Protein AF-A0A2M6UED3-F1 (afdb_monomer_lite)

pLDDT: mean 91.48, std 9.86, range [51.5, 97.94]

Foldseek 3Di:
DDWDDDPRWTKDWDADVVVGFIKIWTDDPPDDIDIDTHRDRVVNVVVVNVVVVVVVVVVVVD

Secondary structure (DSSP, 8-state):
---EEETTEEEEEEEEETTEEEEEEEEETTEEEEEEEESSHHHHHHHHHHHHHHHHHHHHT-

Organism: NCBI:txid709803

Sequence (62 aa):
MMAHEHRGIEYMVVQTINPPGWKWSFERHGRSPRTGIAVNRAEAVAAVRRAIDILLREQQHQ

Radius of gyration: 11.91 Å; chains: 1; bounding box: 24×20×35 Å

Structure (mmCIF, N/CA/C/O backbone):
data_AF-A0A2M6UED3-F1
#
_entry.id   AF-A0A2M6UED3-F1
#
loop_
_atom_site.group_PDB
_atom_site.id
_atom_site.type_symbol
_atom_site.label_atom_id
_atom_site.label_alt_id
_atom_site.label_comp_id
_atom_site.label_asym_id
_atom_site.label_entity_id
_atom_site.label_seq_id
_atom_site.pdbx_PDB_ins_code
_atom_site.Cartn_x
_atom_site.Cartn_y
_atom_site.Cartn_z
_atom_site.occupancy
_atom_site.B_iso_or_equiv
_atom_site.auth_seq_id
_atom_site.auth_comp_id
_atom_site.auth_asym_id
_atom_site.auth_atom_id
_atom_site.pdbx_PDB_model_num
ATOM 1 N N . MET A 1 1 ? -9.133 -2.874 -14.687 1.00 51.50 1 MET A N 1
ATOM 2 C CA . MET A 1 1 ? -8.337 -2.560 -13.481 1.00 51.50 1 MET A CA 1
ATOM 3 C C . MET A 1 1 ? -8.590 -3.695 -12.501 1.00 51.50 1 MET A C 1
ATOM 5 O O . MET A 1 1 ? -9.748 -3.912 -12.183 1.00 51.50 1 MET A O 1
ATOM 9 N N . MET A 1 2 ? -7.591 -4.510 -12.145 1.00 56.16 2 MET A N 1
ATOM 10 C CA . MET A 1 2 ? -7.819 -5.595 -11.178 1.00 56.16 2 MET A CA 1
ATOM 11 C C . MET A 1 2 ? -7.743 -5.006 -9.771 1.00 56.16 2 MET A C 1
ATOM 13 O O . MET A 1 2 ? -6.666 -4.600 -9.340 1.00 56.16 2 MET A O 1
ATOM 17 N N . ALA A 1 3 ? -8.890 -4.896 -9.105 1.00 67.25 3 ALA A N 1
ATOM 18 C CA . ALA A 1 3 ? -8.951 -4.533 -7.697 1.00 67.25 3 ALA A CA 1
ATOM 19 C C . ALA A 1 3 ? -8.385 -5.698 -6.879 1.00 67.25 3 ALA A C 1
ATOM 21 O O . ALA A 1 3 ? -8.796 -6.847 -7.052 1.00 67.25 3 ALA A O 1
ATOM 22 N N . HIS A 1 4 ? -7.392 -5.414 -6.043 1.00 89.19 4 HIS A N 1
ATOM 23 C CA . HIS A 1 4 ? -6.875 -6.383 -5.094 1.00 89.19 4 HIS A CA 1
ATOM 24 C C . HIS A 1 4 ? -7.469 -6.093 -3.719 1.00 89.19 4 HIS A C 1
ATOM 26 O O . HIS A 1 4 ? -7.692 -4.939 -3.376 1.00 89.19 4 HIS A O 1
ATOM 32 N N . GLU A 1 5 ? -7.709 -7.130 -2.927 1.00 94.94 5 GLU A N 1
ATOM 33 C CA . GLU A 1 5 ? -8.314 -7.011 -1.601 1.00 94.94 5 GLU A CA 1
ATOM 34 C C . GLU A 1 5 ? -7.452 -7.737 -0.563 1.00 94.94 5 GLU A C 1
ATOM 36 O O . GLU A 1 5 ? -6.751 -8.713 -0.868 1.00 94.94 5 GLU A O 1
ATOM 41 N N . HIS A 1 6 ? -7.419 -7.184 0.649 1.00 96.25 6 HIS A N 1
ATOM 42 C CA . HIS A 1 6 ? -6.854 -7.838 1.824 1.00 96.25 6 HIS A CA 1
ATOM 43 C C . HIS A 1 6 ? -7.605 -7.400 3.084 1.00 96.25 6 HIS A C 1
ATOM 45 O O . HIS A 1 6 ? -7.571 -6.227 3.451 1.00 96.25 6 HIS A O 1
ATOM 51 N N . ARG A 1 7 ? -8.246 -8.358 3.765 1.00 94.44 7 ARG A N 1
ATOM 52 C CA . ARG A 1 7 ? -9.020 -8.159 5.005 1.00 94.44 7 ARG A CA 1
ATOM 53 C C . ARG A 1 7 ? -10.139 -7.115 4.882 1.00 94.44 7 ARG A C 1
ATOM 55 O O . ARG A 1 7 ? -10.348 -6.310 5.784 1.00 94.44 7 ARG A O 1
ATOM 62 N N . GLY A 1 8 ? -10.853 -7.138 3.764 1.00 93.69 8 GLY A N 1
ATOM 63 C CA . GLY A 1 8 ? -11.962 -6.242 3.450 1.00 93.69 8 GLY A CA 1
ATOM 64 C C . GLY A 1 8 ? -11.537 -4.856 2.969 1.00 93.69 8 GLY A C 1
ATOM 65 O O . GLY A 1 8 ? -12.398 -4.003 2.779 1.00 93.69 8 GLY A O 1
ATOM 66 N N . ILE A 1 9 ? -10.236 -4.611 2.772 1.00 94.75 9 ILE A N 1
ATOM 67 C CA . ILE A 1 9 ? -9.721 -3.339 2.258 1.00 94.75 9 ILE A CA 1
ATOM 68 C C . ILE A 1 9 ? -9.191 -3.542 0.841 1.00 94.75 9 ILE A C 1
ATOM 70 O O . ILE A 1 9 ? -8.275 -4.336 0.603 1.00 94.75 9 ILE A O 1
ATOM 74 N N . GLU A 1 10 ? -9.766 -2.794 -0.097 1.00 96.31 10 GLU A N 1
ATOM 75 C CA . GLU A 1 10 ? -9.293 -2.732 -1.474 1.00 96.31 10 GLU A CA 1
ATOM 76 C C . GLU A 1 10 ? -7.999 -1.923 -1.576 1.00 96.31 10 GLU A C 1
ATOM 78 O O . GLU A 1 10 ? -7.818 -0.886 -0.933 1.00 96.31 10 GLU A O 1
ATOM 83 N N . TYR A 1 11 ? -7.089 -2.391 -2.422 1.00 96.12 11 TYR A N 1
ATOM 84 C CA . TYR A 1 11 ? -5.825 -1.734 -2.689 1.00 96.12 11 TYR A CA 1
ATOM 85 C C . TYR A 1 11 ? -5.415 -1.843 -4.156 1.00 96.12 11 TYR A C 1
ATOM 87 O O . TYR A 1 11 ? -5.828 -2.732 -4.906 1.00 96.12 11 TYR A O 1
ATOM 95 N N . MET A 1 12 ? -4.540 -0.925 -4.554 1.00 95.75 12 MET A N 1
ATOM 96 C CA . MET A 1 12 ? -3.954 -0.861 -5.884 1.00 95.75 12 MET A CA 1
ATOM 97 C C . MET A 1 12 ? -2.456 -1.127 -5.813 1.00 95.75 12 MET A C 1
ATOM 99 O O . MET A 1 12 ? -1.774 -0.688 -4.887 1.00 95.75 12 MET A O 1
ATOM 103 N N . VAL A 1 13 ? -1.945 -1.822 -6.827 1.00 95.38 13 VAL A N 1
ATOM 104 C CA . VAL A 1 13 ? -0.514 -1.993 -7.090 1.00 95.38 13 VAL A CA 1
ATOM 105 C C . VAL A 1 13 ? -0.291 -1.701 -8.566 1.00 95.38 13 VAL A C 1
ATOM 107 O O . VAL A 1 13 ? -0.825 -2.401 -9.426 1.00 95.38 13 VAL A O 1
ATOM 110 N N . VAL A 1 14 ? 0.482 -0.660 -8.857 1.00 94.62 14 VAL A N 1
ATOM 111 C CA . VAL A 1 14 ? 0.743 -0.177 -10.216 1.00 94.62 14 VAL A CA 1
ATOM 112 C C . VAL A 1 14 ? 2.243 -0.071 -10.452 1.00 94.62 14 VAL A C 1
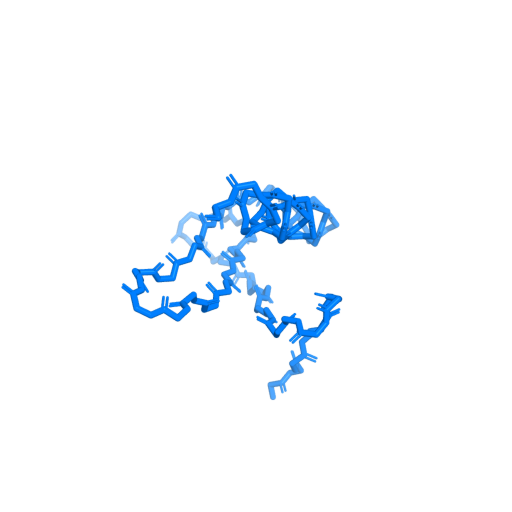ATOM 114 O O . VAL A 1 14 ? 2.991 0.396 -9.591 1.00 94.62 14 VAL A O 1
ATOM 117 N N . GLN A 1 15 ? 2.695 -0.515 -11.621 1.00 95.12 15 GLN A N 1
ATOM 118 C CA . GLN A 1 15 ? 4.077 -0.320 -12.039 1.00 95.12 15 GLN A CA 1
ATOM 119 C C . GLN A 1 15 ? 4.282 1.148 -12.427 1.00 95.12 15 GLN A C 1
ATOM 121 O O . GLN A 1 15 ? 3.473 1.723 -13.155 1.00 95.12 15 GLN A O 1
ATOM 126 N N . THR A 1 16 ? 5.362 1.751 -11.945 1.00 93.19 16 THR A N 1
ATOM 127 C CA . THR A 1 16 ? 5.780 3.105 -12.308 1.00 93.19 16 THR A CA 1
ATOM 128 C C . THR A 1 16 ? 6.993 3.034 -13.225 1.00 93.19 16 THR A C 1
ATOM 130 O O . THR A 1 16 ? 7.871 2.189 -13.049 1.00 93.19 16 THR A O 1
ATOM 133 N N . ILE A 1 17 ? 7.033 3.920 -14.219 1.00 87.88 17 ILE A N 1
ATOM 134 C CA . ILE A 1 17 ? 8.122 3.985 -15.205 1.00 87.88 17 ILE A CA 1
ATOM 135 C C . ILE A 1 17 ? 9.185 5.034 -14.853 1.00 87.88 17 ILE A C 1
ATOM 137 O O . ILE A 1 17 ? 10.329 4.895 -15.268 1.00 87.88 17 ILE A O 1
ATOM 141 N N . ASN A 1 18 ? 8.840 6.062 -14.068 1.00 82.94 18 ASN A N 1
ATOM 142 C CA . ASN A 1 18 ? 9.772 7.099 -13.626 1.00 82.94 18 ASN A CA 1
ATOM 143 C C . ASN A 1 18 ? 9.298 7.745 -12.298 1.00 82.94 18 ASN A C 1
ATOM 145 O O . ASN A 1 18 ? 8.296 8.463 -12.318 1.00 82.94 18 ASN A O 1
ATOM 149 N N . PRO A 1 19 ? 9.967 7.495 -11.155 1.00 82.62 19 PRO A N 1
ATOM 150 C CA . PRO A 1 19 ? 11.046 6.524 -10.990 1.00 82.62 19 PRO A CA 1
ATOM 151 C C . PRO A 1 19 ? 10.545 5.086 -11.231 1.00 82.62 19 PRO A C 1
ATOM 153 O O . PR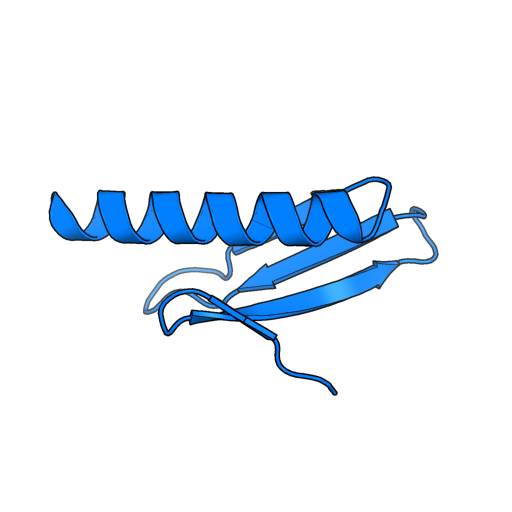O A 1 19 ? 9.367 4.790 -10.981 1.00 82.62 19 PRO A O 1
ATOM 156 N N . PRO A 1 20 ? 11.407 4.187 -11.735 1.00 89.38 20 PRO A N 1
ATOM 157 C CA . PRO A 1 20 ? 11.051 2.789 -11.916 1.00 89.38 20 PRO A CA 1
ATOM 158 C C . PRO A 1 20 ? 10.741 2.146 -10.564 1.00 89.38 20 PRO A C 1
ATOM 160 O O . PRO A 1 20 ? 11.483 2.312 -9.595 1.00 89.38 20 PRO A O 1
ATOM 163 N N . GLY A 1 21 ? 9.632 1.416 -10.495 1.00 94.56 21 GLY A N 1
ATOM 164 C CA . GLY A 1 21 ? 9.220 0.746 -9.270 1.00 94.56 21 GLY A CA 1
ATOM 165 C C . GLY A 1 21 ? 7.771 0.295 -9.303 1.00 94.56 21 GLY A C 1
ATOM 166 O O . GLY A 1 21 ? 7.129 0.219 -10.351 1.00 94.56 21 GLY A O 1
ATOM 167 N N . TRP A 1 22 ? 7.262 -0.028 -8.124 1.00 96.50 22 TRP A N 1
ATOM 168 C CA . TRP A 1 22 ? 5.895 -0.470 -7.914 1.00 96.50 22 TRP A CA 1
ATOM 169 C C . TRP A 1 22 ? 5.265 0.375 -6.825 1.00 96.50 22 TRP A C 1
ATOM 171 O O . TRP A 1 22 ? 5.620 0.262 -5.651 1.00 96.50 22 TRP A O 1
ATOM 181 N N . LYS A 1 23 ? 4.327 1.233 -7.218 1.00 95.88 23 LYS A N 1
ATOM 182 C CA . LYS A 1 23 ? 3.548 2.039 -6.287 1.00 95.88 23 LYS A CA 1
ATOM 183 C C . LYS A 1 23 ? 2.360 1.227 -5.793 1.00 95.88 23 LYS A C 1
ATOM 185 O O . LYS A 1 23 ? 1.672 0.580 -6.581 1.00 95.88 23 LYS A O 1
ATOM 190 N N . TRP A 1 24 ? 2.101 1.296 -4.496 1.00 96.56 24 TRP A N 1
ATOM 191 C CA . TRP A 1 24 ? 0.908 0.734 -3.882 1.00 96.56 24 TRP A CA 1
ATOM 192 C C . TRP A 1 24 ? 0.120 1.808 -3.138 1.00 96.56 24 TRP A C 1
ATOM 194 O O . TRP A 1 24 ? 0.691 2.796 -2.665 1.00 96.56 24 TRP A O 1
ATOM 204 N N . SER A 1 25 ? -1.194 1.624 -3.046 1.00 96.75 25 SER A N 1
ATOM 205 C CA . SER A 1 25 ? -2.085 2.536 -2.328 1.00 96.75 25 SER A CA 1
ATOM 206 C C . SER A 1 25 ? -3.363 1.853 -1.861 1.00 96.75 25 SER A C 1
ATOM 208 O O . SER A 1 25 ? -3.841 0.935 -2.522 1.00 96.75 25 SER A O 1
ATOM 210 N N . PHE A 1 26 ? -3.936 2.336 -0.762 1.00 96.38 26 PHE A N 1
ATOM 211 C CA . PHE A 1 26 ? -5.288 1.988 -0.326 1.00 96.38 26 PHE A CA 1
ATOM 212 C C . PHE A 1 26 ? -5.963 3.171 0.375 1.00 96.38 26 PHE A C 1
ATOM 214 O O . PHE A 1 26 ? -5.297 4.027 0.973 1.00 96.38 26 PHE A O 1
ATOM 221 N N . GLU A 1 27 ? -7.289 3.204 0.291 1.00 95.38 27 GLU A N 1
ATOM 222 C CA . GLU A 1 27 ? -8.118 4.260 0.865 1.00 95.38 27 GLU A CA 1
ATOM 223 C C . GLU A 1 27 ? -8.297 4.090 2.375 1.00 95.38 27 GLU A C 1
ATOM 225 O O . GLU A 1 27 ? -8.277 2.982 2.913 1.00 95.38 27 GLU A O 1
ATOM 230 N N . ARG A 1 28 ? -8.476 5.209 3.080 1.00 91.75 28 ARG A N 1
ATOM 231 C CA . ARG A 1 28 ? -8.741 5.220 4.523 1.00 91.75 28 ARG A CA 1
ATOM 232 C C . ARG A 1 28 ? -9.898 6.158 4.813 1.00 91.75 28 ARG A C 1
ATOM 234 O O . ARG A 1 28 ? -9.862 7.321 4.427 1.00 91.75 28 ARG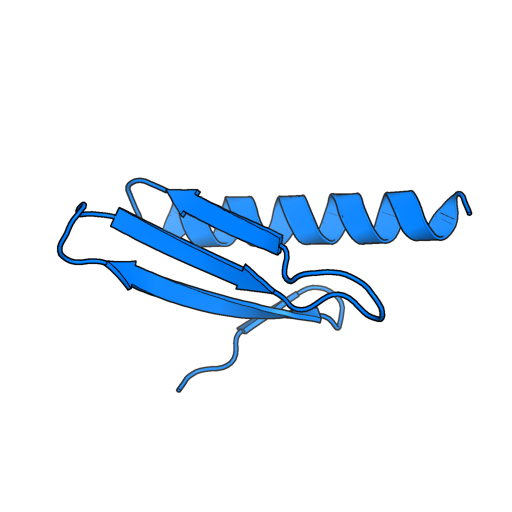 A O 1
ATOM 241 N N . HIS A 1 29 ? -10.910 5.675 5.524 1.00 86.94 29 HIS A N 1
ATOM 242 C CA . HIS A 1 29 ? -12.080 6.493 5.826 1.00 86.94 29 HIS A CA 1
ATOM 243 C C . HIS A 1 29 ? -11.693 7.733 6.652 1.00 86.94 29 HIS A C 1
ATOM 245 O O . HIS A 1 29 ? -11.040 7.616 7.69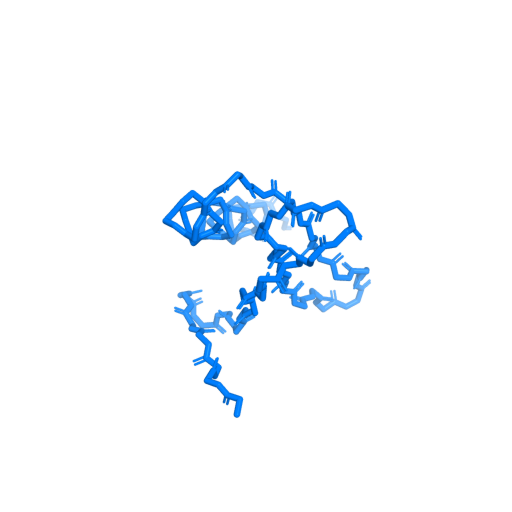0 1.00 86.94 29 HIS A O 1
ATOM 251 N N . GLY A 1 30 ? -12.052 8.924 6.162 1.00 87.88 30 GLY A N 1
ATOM 252 C CA . GLY A 1 30 ? -11.766 10.201 6.826 1.00 87.88 30 GLY A CA 1
ATOM 253 C C . GLY A 1 30 ? -10.284 10.598 6.890 1.00 87.88 30 GLY A C 1
ATOM 254 O O . GLY A 1 30 ? -9.937 11.510 7.638 1.00 87.88 30 GLY A O 1
ATOM 255 N N . ARG A 1 31 ? -9.389 9.929 6.147 1.00 90.56 31 ARG A N 1
ATOM 256 C CA . ARG A 1 31 ? -7.951 10.247 6.096 1.00 90.56 31 ARG A CA 1
ATOM 257 C C . ARG A 1 31 ? -7.439 10.196 4.663 1.00 90.56 31 ARG A C 1
ATOM 259 O O . ARG A 1 31 ? -8.044 9.579 3.797 1.00 90.56 31 ARG A O 1
ATOM 266 N N . SER A 1 32 ? -6.282 10.806 4.419 1.00 93.69 32 SER A N 1
ATOM 267 C CA . SER A 1 32 ? -5.610 10.662 3.128 1.00 93.69 32 SER A CA 1
ATOM 268 C C . SER A 1 32 ? -5.287 9.186 2.831 1.00 93.69 32 SER A C 1
ATOM 270 O O . SER A 1 32 ? -4.987 8.427 3.770 1.00 93.69 32 SER A O 1
ATOM 272 N N . PRO A 1 33 ? -5.294 8.769 1.551 1.00 95.00 33 PRO A N 1
ATOM 273 C CA . PRO A 1 33 ? -4.889 7.425 1.159 1.00 95.00 33 PRO A CA 1
ATOM 274 C C . PRO A 1 33 ? -3.490 7.108 1.687 1.00 95.00 33 PRO A C 1
ATOM 276 O O . PRO A 1 33 ? -2.612 7.977 1.732 1.00 95.00 33 PRO A O 1
ATOM 279 N N . ARG A 1 34 ? -3.256 5.861 2.098 1.00 96.25 34 ARG A N 1
ATOM 280 C CA . ARG A 1 34 ? -1.908 5.419 2.473 1.00 96.25 34 ARG A CA 1
ATOM 281 C C . ARG A 1 34 ? -1.235 4.840 1.242 1.00 96.25 34 ARG A C 1
ATOM 283 O O . ARG A 1 34 ? -1.808 3.983 0.575 1.00 96.25 34 ARG A O 1
ATOM 290 N N . THR A 1 35 ? -0.021 5.294 0.952 1.00 96.75 35 THR A N 1
ATOM 291 C CA . THR A 1 35 ? 0.716 4.899 -0.254 1.00 96.75 35 THR A CA 1
ATOM 292 C C . THR A 1 35 ? 2.168 4.559 0.051 1.00 96.75 35 THR A C 1
ATOM 294 O O . THR A 1 35 ? 2.719 5.053 1.035 1.00 96.75 35 THR A O 1
ATOM 297 N N . GLY A 1 36 ? 2.815 3.804 -0.833 1.00 95.94 36 GLY A N 1
ATOM 298 C CA . GLY A 1 36 ? 4.260 3.576 -0.804 1.00 95.94 36 GLY A CA 1
ATOM 299 C C . GLY A 1 36 ? 4.799 3.099 -2.150 1.00 95.94 36 GLY A C 1
ATOM 300 O O . GLY A 1 36 ? 4.040 2.914 -3.101 1.00 95.94 36 GLY A O 1
ATOM 301 N N . ILE A 1 37 ? 6.118 2.926 -2.231 1.00 95.88 37 ILE A N 1
ATOM 302 C CA . ILE A 1 37 ? 6.833 2.431 -3.416 1.00 95.88 37 ILE A CA 1
ATOM 303 C C . ILE A 1 37 ? 7.706 1.246 -2.988 1.00 95.88 37 ILE A C 1
ATOM 305 O O . ILE A 1 37 ? 8.246 1.251 -1.883 1.00 95.88 37 ILE A O 1
ATOM 309 N N . ALA A 1 38 ? 7.834 0.240 -3.848 1.00 96.06 38 ALA A N 1
ATOM 310 C CA . ALA A 1 38 ? 8.768 -0.873 -3.699 1.00 96.06 38 ALA A CA 1
ATOM 311 C C . ALA A 1 38 ? 9.523 -1.135 -5.010 1.00 96.06 38 ALA A C 1
ATOM 313 O O . ALA A 1 38 ? 9.091 -0.692 -6.078 1.00 96.06 38 ALA A O 1
ATOM 314 N N . VAL A 1 39 ? 10.636 -1.872 -4.946 1.00 94.38 39 VAL A N 1
ATOM 315 C CA . VAL A 1 39 ? 11.466 -2.134 -6.136 1.00 94.38 39 VAL A CA 1
ATOM 316 C C . VAL A 1 39 ? 10.854 -3.187 -7.063 1.00 94.38 39 VAL A C 1
ATOM 318 O O . VAL A 1 39 ? 11.105 -3.174 -8.266 1.00 94.38 39 VAL A O 1
ATOM 321 N N . ASN A 1 40 ? 10.000 -4.072 -6.541 1.00 95.38 40 ASN A N 1
ATOM 322 C CA . ASN A 1 40 ? 9.302 -5.095 -7.320 1.00 95.38 40 ASN A CA 1
ATOM 323 C C . ASN A 1 40 ? 7.842 -5.291 -6.860 1.00 95.38 40 ASN A C 1
ATOM 325 O O . ASN A 1 40 ? 7.428 -4.837 -5.789 1.00 95.38 40 ASN A O 1
ATOM 329 N N . ARG A 1 41 ? 7.047 -5.988 -7.685 1.00 95.19 41 ARG A N 1
ATOM 330 C CA . ARG A 1 41 ? 5.613 -6.213 -7.437 1.00 95.19 41 ARG A CA 1
ATOM 331 C C . ARG A 1 41 ? 5.353 -6.995 -6.152 1.00 95.19 41 ARG A C 1
ATOM 333 O O . ARG A 1 41 ? 4.401 -6.688 -5.441 1.00 95.19 41 ARG A O 1
ATOM 340 N N . ALA A 1 42 ? 6.160 -8.020 -5.879 1.00 96.75 42 ALA A N 1
ATOM 341 C CA . ALA A 1 42 ? 5.962 -8.898 -4.729 1.00 96.75 42 ALA A CA 1
ATOM 342 C C . ALA A 1 42 ? 6.147 -8.128 -3.415 1.00 96.75 42 ALA A C 1
ATOM 344 O O . ALA A 1 42 ? 5.319 -8.236 -2.511 1.00 96.75 42 ALA A O 1
ATOM 345 N N . GLU A 1 43 ? 7.169 -7.278 -3.350 1.00 97.06 43 GLU A N 1
ATOM 346 C CA . GLU A 1 43 ? 7.390 -6.374 -2.227 1.00 97.06 43 GLU A CA 1
ATOM 347 C C . GLU A 1 43 ? 6.282 -5.334 -2.086 1.00 97.06 43 GLU A C 1
ATOM 349 O O . GLU A 1 43 ? 5.835 -5.094 -0.969 1.00 97.06 43 GLU A O 1
ATOM 354 N N . ALA A 1 44 ? 5.784 -4.755 -3.184 1.00 97.00 44 ALA A N 1
ATOM 355 C CA . ALA A 1 44 ? 4.661 -3.817 -3.120 1.00 97.00 44 ALA A CA 1
ATOM 356 C C . ALA A 1 44 ? 3.404 -4.479 -2.530 1.00 97.00 44 ALA A C 1
ATOM 358 O O . ALA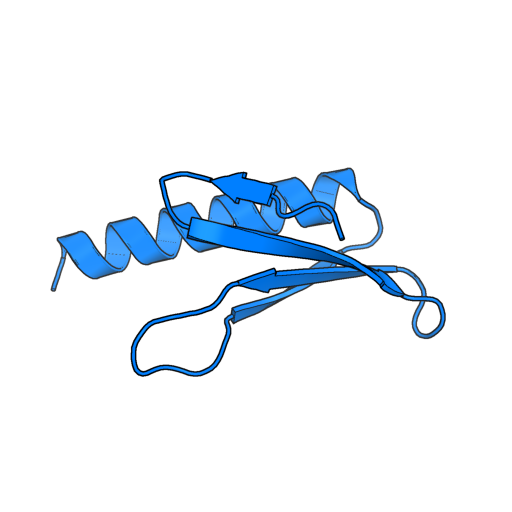 A 1 44 ? 2.751 -3.900 -1.662 1.00 97.00 44 ALA A O 1
ATOM 359 N N . VAL A 1 45 ? 3.103 -5.717 -2.943 1.00 97.00 45 VAL A N 1
ATOM 360 C CA . VAL A 1 45 ? 1.987 -6.511 -2.403 1.00 97.00 45 VAL A CA 1
ATOM 361 C C . VAL A 1 45 ? 2.210 -6.866 -0.926 1.00 97.00 45 VAL A C 1
ATOM 363 O O . VAL A 1 45 ? 1.288 -6.767 -0.118 1.00 97.00 45 VAL A O 1
ATOM 366 N N . ALA A 1 46 ? 3.423 -7.256 -0.533 1.00 97.81 46 ALA A N 1
ATOM 367 C CA . ALA A 1 46 ? 3.731 -7.544 0.868 1.00 97.81 46 ALA A CA 1
ATOM 368 C C . ALA A 1 46 ? 3.644 -6.281 1.746 1.00 97.81 46 ALA A C 1
ATOM 370 O O . ALA A 1 46 ? 3.116 -6.331 2.860 1.00 97.81 46 ALA A O 1
ATOM 371 N N . ALA A 1 47 ? 4.126 -5.145 1.238 1.00 97.81 47 ALA A N 1
ATOM 372 C CA . ALA A 1 47 ? 4.118 -3.863 1.930 1.00 97.81 47 ALA A CA 1
ATOM 373 C C . ALA A 1 47 ? 2.694 -3.339 2.145 1.00 97.81 47 ALA A C 1
ATOM 375 O O . ALA A 1 47 ? 2.360 -2.954 3.266 1.00 97.81 47 ALA A O 1
ATOM 376 N N . VAL A 1 48 ? 1.837 -3.377 1.119 1.00 97.75 48 VAL A N 1
ATOM 377 C CA . VAL A 1 48 ? 0.447 -2.918 1.250 1.00 97.75 48 VAL A CA 1
ATOM 378 C C . VAL A 1 48 ? -0.358 -3.795 2.206 1.00 97.75 48 VAL A C 1
ATOM 380 O O . VAL A 1 48 ? -1.041 -3.262 3.077 1.00 97.75 48 VAL A O 1
ATOM 383 N N . ARG A 1 49 ? -0.195 -5.125 2.152 1.00 97.75 49 ARG A N 1
ATOM 384 C CA . ARG A 1 49 ? -0.835 -6.047 3.107 1.00 97.75 49 ARG A CA 1
ATOM 385 C C . ARG A 1 49 ? -0.402 -5.771 4.544 1.00 97.75 49 ARG A C 1
ATOM 387 O O . ARG A 1 49 ? -1.246 -5.650 5.425 1.00 97.75 49 ARG A O 1
ATOM 394 N N . ARG A 1 50 ? 0.902 -5.574 4.774 1.00 97.94 50 ARG A N 1
ATOM 395 C CA . ARG A 1 50 ? 1.432 -5.203 6.095 1.00 97.94 50 ARG A CA 1
ATOM 396 C C . ARG A 1 50 ? 0.871 -3.866 6.578 1.00 97.94 50 ARG A C 1
ATOM 398 O O . ARG A 1 50 ? 0.531 -3.732 7.748 1.00 97.94 50 ARG A O 1
ATOM 405 N N . ALA A 1 51 ? 0.779 -2.875 5.695 1.00 97.50 51 ALA A N 1
ATOM 406 C CA . ALA A 1 51 ? 0.243 -1.561 6.033 1.00 97.50 51 ALA A CA 1
ATOM 407 C C . ALA A 1 51 ? -1.256 -1.609 6.383 1.00 97.50 51 ALA A C 1
ATOM 409 O O . ALA A 1 51 ? -1.683 -0.878 7.278 1.00 97.50 51 ALA A O 1
ATOM 410 N N . ILE A 1 52 ? -2.024 -2.481 5.724 1.00 97.06 52 ILE A N 1
ATOM 411 C CA . ILE A 1 52 ? -3.424 -2.767 6.060 1.00 97.06 52 ILE A CA 1
ATOM 412 C C . ILE A 1 52 ? -3.522 -3.466 7.420 1.00 97.06 52 ILE A C 1
ATOM 414 O O . ILE A 1 52 ? -4.291 -3.031 8.272 1.00 97.06 52 ILE A O 1
ATOM 418 N N . ASP A 1 53 ? -2.706 -4.493 7.671 1.00 97.06 53 ASP A N 1
ATOM 419 C CA . ASP A 1 53 ? -2.705 -5.195 8.960 1.00 97.06 53 ASP A CA 1
ATOM 420 C C . ASP A 1 53 ? -2.387 -4.249 10.129 1.00 97.06 53 ASP A C 1
ATOM 42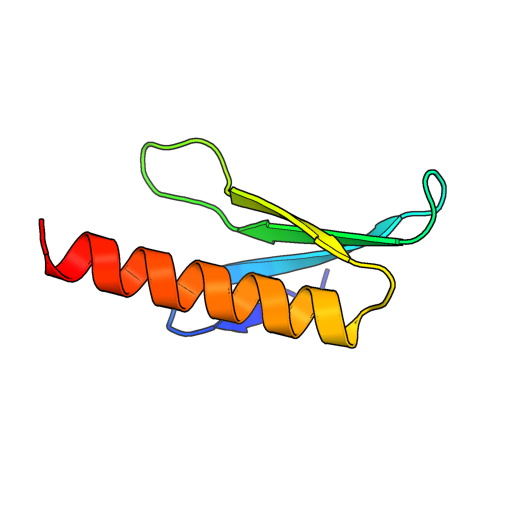2 O O . ASP A 1 53 ? -2.984 -4.366 11.197 1.00 97.06 53 ASP A O 1
ATOM 426 N N . ILE A 1 54 ? -1.469 -3.296 9.927 1.00 95.62 54 ILE A N 1
ATOM 427 C CA . ILE A 1 54 ? -1.159 -2.249 10.909 1.00 95.62 54 ILE A CA 1
ATOM 428 C C . ILE A 1 54 ? -2.367 -1.332 11.126 1.00 95.62 54 ILE A C 1
ATOM 430 O O . ILE A 1 54 ? -2.727 -1.101 12.274 1.00 95.62 54 ILE A O 1
ATOM 434 N N . LEU A 1 55 ? -3.017 -0.854 10.056 1.00 94.56 55 LEU A N 1
ATOM 435 C CA . LEU A 1 55 ? -4.209 -0.005 10.180 1.00 94.56 55 LEU A CA 1
ATOM 436 C C . LEU A 1 55 ? -5.310 -0.697 10.994 1.00 94.56 55 LEU A C 1
ATOM 438 O O . LEU A 1 55 ? -5.892 -0.082 11.881 1.00 94.56 55 LEU A O 1
ATOM 442 N N . LEU A 1 56 ? -5.592 -1.966 10.698 1.00 93.75 56 LEU A N 1
ATOM 443 C CA . LEU A 1 56 ? -6.647 -2.710 11.385 1.00 93.75 56 LEU A CA 1
ATOM 444 C C . LEU A 1 56 ? -6.328 -2.897 12.874 1.00 93.75 56 LEU A C 1
ATOM 446 O O . LEU A 1 56 ? -7.225 -2.798 13.704 1.00 93.75 56 LEU A O 1
ATOM 450 N N . ARG A 1 57 ? -5.053 -3.105 13.229 1.00 94.56 57 ARG A N 1
ATOM 451 C CA . ARG A 1 57 ? -4.618 -3.144 14.635 1.00 94.56 57 ARG A CA 1
ATOM 452 C C . ARG A 1 57 ? -4.778 -1.787 15.314 1.00 94.56 57 ARG A C 1
ATOM 454 O O . ARG A 1 57 ? -5.279 -1.733 16.427 1.00 94.56 57 ARG A O 1
ATOM 461 N N . GLU A 1 58 ? -4.386 -0.699 14.651 1.00 91.06 58 GLU A N 1
ATOM 462 C CA . GLU A 1 58 ? -4.557 0.662 15.178 1.00 91.06 58 GLU A CA 1
ATOM 463 C C . GLU A 1 58 ? -6.035 0.962 15.465 1.00 91.06 58 GLU A C 1
ATOM 465 O O . GLU A 1 58 ? -6.343 1.492 16.525 1.00 91.06 58 GLU A O 1
ATOM 470 N N . GLN A 1 59 ? -6.950 0.563 14.576 1.00 87.31 59 GLN A N 1
ATOM 471 C CA . GLN A 1 59 ? -8.395 0.759 14.749 1.00 87.31 59 GLN A CA 1
ATOM 472 C C . GLN A 1 59 ? -9.002 -0.067 15.889 1.00 87.31 59 GLN A C 1
ATOM 474 O O . GLN A 1 59 ? -9.979 0.365 16.483 1.00 87.31 59 GLN A O 1
ATOM 479 N N . GLN A 1 60 ? -8.445 -1.239 16.203 1.00 82.94 60 GLN A N 1
ATOM 480 C CA . GLN A 1 60 ? -8.902 -2.072 17.323 1.00 82.94 60 GLN A CA 1
ATOM 481 C C . GLN A 1 60 ? -8.506 -1.516 18.699 1.00 82.94 60 GLN A C 1
ATOM 483 O O . GLN A 1 60 ? -9.041 -1.961 19.711 1.00 82.94 60 GLN A O 1
ATOM 488 N N . HIS A 1 61 ? -7.550 -0.585 18.742 1.00 72.88 61 HIS A N 1
ATOM 489 C CA . HIS A 1 61 ? -7.065 0.050 19.968 1.00 72.88 61 HIS A CA 1
ATOM 490 C C . HIS A 1 61 ? -7.584 1.487 20.158 1.00 72.88 61 HIS A C 1
ATOM 492 O O . HIS A 1 61 ? -7.156 2.154 21.102 1.00 72.88 61 HIS A O 1
ATOM 498 N N . GLN A 1 62 ? -8.469 1.964 19.274 1.00 59.56 62 GLN A N 1
ATOM 499 C CA . GLN A 1 62 ? -9.209 3.224 19.425 1.00 59.56 62 GLN A CA 1
ATOM 500 C C . GLN A 1 62 ? -10.613 2.962 19.965 1.00 59.56 62 GLN A C 1
ATOM 502 O O . GLN A 1 62 ? -11.109 3.854 20.685 1.00 59.56 62 GLN A O 1
#